Protein AF-A0A127SGR0-F1 (afdb_monomer)

Foldseek 3Di:
DPVVVVVVVVCVVQVWDQDPVGIDGDDDPPDPPPDPPDDDD

Secondary s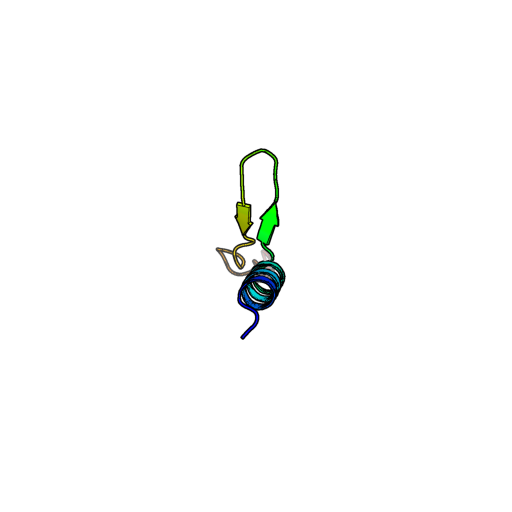tructure (DSSP, 8-state):
--HHHHHHHHHHHTTEEEETTEEEEPPPPSS----------

Solvent-accessible surface area (backbone atoms only — not comparable to full-atom values): 2851 Å² total; per-residue (Å²): 135,65,65,67,62,53,52,50,54,50,38,57,73,50,50,45,43,85,52,100,91,44,82,46,64,62,73,74,72,94,56,80,81,83,69,91,82,70,80,82,129

Sequence (41 aa):
MDFEKHGQDCMENDCVTKTEFGLLRRLDPPFPEQRQEQRMM

Mean predicted aligned error: 9.15 Å

Radius of gyration: 17.71 Å; Cα contacts (8 Å, |Δi|>4): 16; chains: 1; bounding box: 45×23×40 Å

pLDDT: mean 85.32, std 11.37, range [57.41, 97.12]

Nearest PDB structures (foldseek):
  8i9r-assembly1_Cx  TM=3.250E-01  e=3.321E+00  Thermochaetoides thermophila DSM 1495
  8pv3-assembly1_Cg  TM=3.213E-01  e=3.321E+00  Thermochaetoides thermophila DSM 1495

Structure (mmCIF, N/CA/C/O backbone):
data_AF-A0A127SGR0-F1
#
_entry.id   AF-A0A127SGR0-F1
#
loop_
_atom_site.group_PDB
_atom_site.id
_atom_site.type_symbol
_atom_site.label_atom_id
_atom_site.label_alt_id
_atom_site.label_comp_id
_atom_site.label_asym_id
_atom_site.label_entity_id
_atom_site.label_seq_id
_atom_site.pdbx_PDB_ins_code
_atom_site.Cartn_x
_atom_site.Cartn_y
_atom_site.Cartn_z
_atom_site.occupancy
_atom_site.B_iso_or_equiv
_atom_site.auth_seq_id
_atom_site.auth_comp_id
_atom_site.auth_asym_id
_atom_site.auth_atom_id
_atom_site.pdbx_PDB_model_num
ATOM 1 N N . MET A 1 1 ? 7.372 -15.766 -19.494 1.00 82.50 1 MET A N 1
ATOM 2 C CA . MET A 1 1 ? 6.506 -15.176 -18.456 1.00 82.50 1 MET A CA 1
ATOM 3 C C . MET A 1 1 ? 7.024 -13.787 -18.169 1.00 82.50 1 MET A C 1
ATOM 5 O O . MET A 1 1 ? 8.235 -13.640 -18.063 1.00 82.50 1 MET A O 1
ATOM 9 N N . ASP A 1 2 ? 6.138 -12.800 -18.104 1.00 93.62 2 ASP A N 1
ATOM 10 C CA . ASP A 1 2 ? 6.484 -11.436 -17.701 1.00 93.62 2 ASP A CA 1
ATOM 11 C C . ASP A 1 2 ? 6.180 -11.290 -16.204 1.00 93.62 2 ASP A C 1
ATOM 13 O O . ASP A 1 2 ? 5.026 -11.150 -15.797 1.00 93.62 2 ASP A O 1
ATOM 17 N N . PHE A 1 3 ? 7.215 -11.443 -15.379 1.00 94.94 3 PHE A N 1
ATOM 18 C CA . PHE A 1 3 ? 7.083 -11.407 -13.922 1.00 94.94 3 PHE A CA 1
ATOM 19 C C . PHE A 1 3 ? 6.809 -10.001 -13.391 1.00 94.94 3 PHE A C 1
ATOM 21 O O . PHE A 1 3 ? 6.203 -9.865 -12.331 1.00 94.94 3 PHE A O 1
ATOM 28 N N . GLU A 1 4 ? 7.234 -8.971 -14.120 1.00 94.94 4 GLU A N 1
ATOM 29 C CA . GLU A 1 4 ? 7.005 -7.582 -13.738 1.00 94.94 4 GLU A CA 1
ATOM 30 C C . GLU A 1 4 ? 5.526 -7.243 -13.893 1.00 94.94 4 GLU A C 1
ATOM 32 O O . GLU A 1 4 ? 4.888 -6.819 -12.927 1.00 94.94 4 GLU A O 1
ATOM 37 N N . LYS A 1 5 ? 4.949 -7.568 -15.05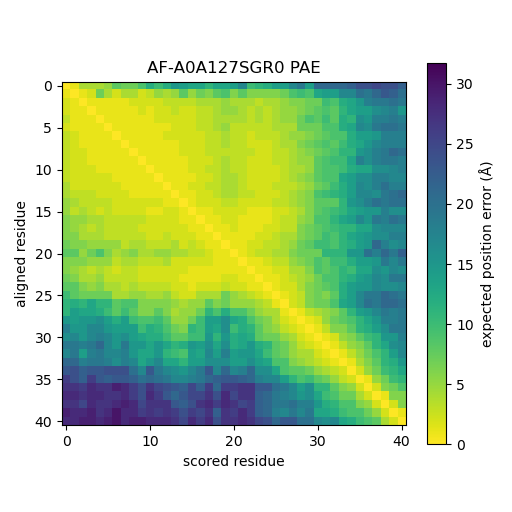7 1.00 95.69 5 LYS A N 1
ATOM 38 C CA . LYS A 1 5 ? 3.509 -7.433 -15.282 1.00 95.69 5 LYS A CA 1
ATOM 39 C C . LYS A 1 5 ? 2.697 -8.247 -14.278 1.00 95.69 5 LYS A C 1
ATOM 41 O O . LYS A 1 5 ? 1.762 -7.725 -13.682 1.00 95.69 5 LYS A O 1
ATOM 46 N N . HIS A 1 6 ? 3.081 -9.502 -14.043 1.00 95.06 6 HIS A N 1
ATOM 47 C CA . HIS A 1 6 ? 2.385 -10.347 -13.074 1.00 95.06 6 HIS A CA 1
ATOM 48 C C . HIS A 1 6 ? 2.396 -9.746 -11.659 1.00 95.06 6 HIS A C 1
ATOM 50 O O . HIS A 1 6 ? 1.372 -9.746 -10.982 1.00 95.06 6 HIS A O 1
ATOM 56 N N . GLY A 1 7 ? 3.534 -9.202 -11.216 1.00 94.00 7 GLY A N 1
ATOM 57 C CA . GLY A 1 7 ? 3.627 -8.526 -9.922 1.00 94.00 7 GLY A CA 1
ATOM 58 C C . GLY A 1 7 ? 2.736 -7.286 -9.845 1.00 94.00 7 GLY A C 1
ATOM 59 O O . GLY A 1 7 ? 2.103 -7.047 -8.819 1.00 94.00 7 GLY A O 1
ATOM 60 N N . GLN A 1 8 ? 2.651 -6.526 -10.936 1.00 94.06 8 GLN A N 1
ATOM 61 C CA . GLN A 1 8 ? 1.832 -5.320 -11.020 1.00 94.06 8 GLN A CA 1
ATOM 62 C C . GLN A 1 8 ? 0.332 -5.640 -10.963 1.00 94.06 8 GLN A C 1
ATOM 64 O O . GLN A 1 8 ? -0.381 -5.033 -10.164 1.00 94.06 8 GLN A O 1
ATOM 69 N N . ASP A 1 9 ? -0.108 -6.657 -11.709 1.00 94.94 9 ASP A N 1
ATOM 70 C CA . ASP A 1 9 ? -1.487 -7.157 -11.690 1.00 94.94 9 ASP A CA 1
ATOM 71 C C . ASP A 1 9 ? -1.887 -7.626 -10.273 1.00 94.94 9 ASP A C 1
ATOM 73 O O . ASP A 1 9 ? -2.988 -7.334 -9.800 1.00 94.94 9 ASP A O 1
ATOM 77 N N . CYS A 1 10 ? -0.980 -8.305 -9.554 1.00 92.88 10 CYS A N 1
ATOM 78 C CA . CYS A 1 10 ? -1.206 -8.722 -8.164 1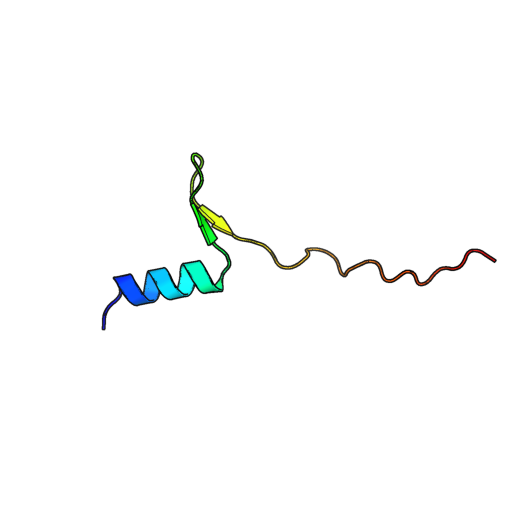.00 92.88 10 CYS A CA 1
ATOM 79 C C . CYS A 1 10 ? -1.354 -7.526 -7.215 1.00 92.88 10 CYS A C 1
ATOM 81 O O . CYS A 1 10 ? -2.284 -7.490 -6.412 1.00 92.88 10 CYS A O 1
ATOM 83 N N . MET A 1 11 ? -0.467 -6.530 -7.314 1.00 93.38 11 MET A N 1
ATOM 84 C CA . MET A 1 11 ? -0.548 -5.317 -6.491 1.00 93.38 11 MET A CA 1
ATOM 85 C C . MET A 1 11 ? -1.870 -4.568 -6.700 1.00 93.38 11 MET A C 1
ATOM 87 O O . MET A 1 11 ? -2.464 -4.090 -5.733 1.00 93.38 11 MET A O 1
ATOM 91 N N . GLU A 1 12 ? -2.335 -4.471 -7.944 1.00 91.50 12 GLU A N 1
ATOM 92 C CA . GLU A 1 12 ? -3.582 -3.786 -8.285 1.00 91.50 12 GLU A CA 1
ATOM 93 C C . GLU A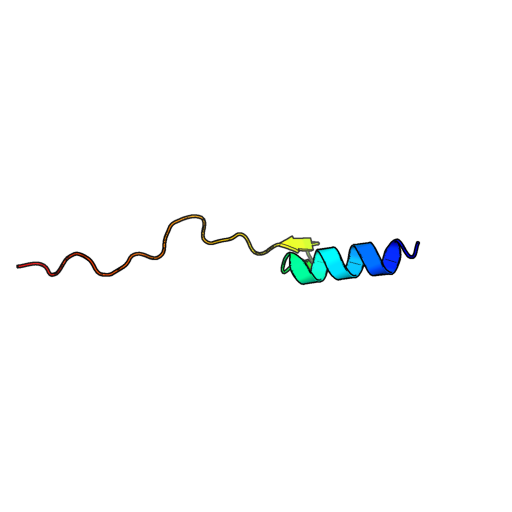 1 12 ? -4.809 -4.557 -7.772 1.00 91.50 12 GLU A C 1
ATOM 95 O O . GLU A 1 12 ? -5.704 -3.963 -7.167 1.00 91.50 12 GLU A O 1
ATOM 100 N N . ASN A 1 13 ? -4.813 -5.888 -7.913 1.00 92.38 13 ASN A N 1
ATOM 101 C CA . ASN A 1 13 ? -5.875 -6.754 -7.397 1.00 92.38 13 ASN A CA 1
ATOM 102 C C . ASN A 1 13 ? -6.029 -6.659 -5.870 1.00 92.38 13 ASN A C 1
ATOM 104 O O . ASN A 1 13 ? -7.142 -6.539 -5.359 1.00 92.38 13 ASN A O 1
ATOM 108 N N . ASP A 1 14 ? -4.908 -6.635 -5.150 1.00 91.12 14 ASP A N 1
ATOM 109 C CA . ASP A 1 14 ? -4.861 -6.540 -3.690 1.00 91.12 14 ASP A CA 1
ATOM 110 C C . ASP A 1 14 ? -5.136 -5.123 -3.147 1.00 91.12 14 ASP A C 1
ATOM 112 O O . ASP A 1 14 ? -5.040 -4.882 -1.940 1.00 91.12 14 ASP A O 1
ATOM 116 N N . CYS A 1 15 ? -5.474 -4.159 -4.011 1.00 91.81 15 CYS A N 1
ATOM 117 C CA . CYS A 1 15 ? -5.641 -2.753 -3.637 1.00 91.81 15 CYS A CA 1
ATOM 118 C C . CYS A 1 15 ? -4.396 -2.194 -2.919 1.00 91.81 15 CYS A C 1
ATOM 120 O O . CYS A 1 15 ? -4.514 -1.464 -1.926 1.00 91.81 15 CYS A O 1
ATOM 122 N N . VAL A 1 16 ? -3.200 -2.568 -3.388 1.00 93.50 16 VAL A N 1
ATOM 123 C CA . VAL A 1 16 ? -1.938 -2.043 -2.866 1.00 93.50 16 VAL A CA 1
ATOM 124 C C . VAL A 1 16 ? -1.706 -0.639 -3.412 1.00 93.50 16 VAL A C 1
ATOM 126 O O . VAL A 1 16 ? -1.755 -0.406 -4.616 1.00 93.50 16 VAL A O 1
ATOM 129 N N . THR A 1 17 ? -1.389 0.303 -2.529 1.00 92.38 17 THR A N 1
ATOM 130 C CA . THR A 1 17 ? -1.006 1.667 -2.890 1.00 92.38 17 THR A CA 1
ATOM 131 C C . THR A 1 17 ? 0.411 1.982 -2.425 1.00 92.38 17 THR A C 1
ATOM 133 O O . THR A 1 17 ? 0.857 1.533 -1.365 1.00 92.38 17 THR A O 1
ATOM 136 N N . LYS A 1 18 ? 1.136 2.754 -3.237 1.00 93.75 18 LYS A N 1
ATOM 137 C CA . LYS A 1 18 ? 2.466 3.274 -2.908 1.00 93.75 18 LYS A CA 1
ATOM 138 C C . LYS A 1 18 ? 2.299 4.595 -2.170 1.00 93.75 18 LYS A C 1
ATOM 140 O O . LYS A 1 18 ? 1.698 5.525 -2.700 1.00 93.75 18 LYS A O 1
ATOM 145 N N . THR A 1 19 ? 2.857 4.685 -0.974 1.00 93.94 19 THR A N 1
ATOM 146 C CA . THR A 1 19 ? 2.928 5.921 -0.192 1.00 93.94 19 THR A CA 1
ATOM 147 C C . THR A 1 19 ? 4.383 6.265 0.104 1.00 93.94 19 THR A C 1
ATOM 149 O O . THR A 1 19 ? 5.289 5.466 -0.142 1.00 93.94 19 THR A O 1
ATOM 152 N N . GLU A 1 20 ? 4.624 7.453 0.654 1.00 97.12 20 GLU A N 1
ATOM 153 C CA . GLU A 1 20 ? 5.960 7.886 1.090 1.00 97.12 20 GLU A CA 1
ATOM 154 C C . GLU A 1 20 ? 6.576 6.979 2.175 1.00 97.12 20 GLU A C 1
ATOM 156 O O . GLU A 1 20 ? 7.791 6.969 2.355 1.00 97.12 20 GLU A O 1
ATOM 161 N N . PHE A 1 21 ? 5.756 6.170 2.855 1.00 94.94 21 PHE A N 1
ATOM 162 C CA . PHE A 1 21 ? 6.181 5.248 3.912 1.00 94.94 21 PHE A CA 1
ATOM 163 C C . PHE A 1 21 ? 6.317 3.792 3.437 1.00 94.94 21 PHE A C 1
ATOM 165 O O . PHE A 1 21 ? 6.667 2.922 4.233 1.00 94.94 21 PHE A O 1
ATOM 172 N N . GLY A 1 22 ? 6.042 3.505 2.159 1.00 95.44 22 GLY A N 1
ATOM 173 C CA . GLY A 1 22 ? 6.133 2.164 1.580 1.00 95.44 22 GLY A CA 1
ATOM 174 C C . GLY A 1 22 ? 4.837 1.700 0.916 1.00 95.44 22 GLY A C 1
ATOM 175 O O . GLY A 1 22 ? 4.089 2.491 0.346 1.00 95.44 22 GLY A O 1
ATOM 176 N N . LEU A 1 23 ? 4.588 0.390 0.942 1.00 94.50 23 LEU A N 1
ATOM 177 C CA . LEU A 1 23 ? 3.402 -0.221 0.341 1.00 94.50 23 LEU A CA 1
ATOM 178 C C . LEU A 1 23 ? 2.321 -0.434 1.399 1.00 94.50 23 LEU A C 1
ATOM 180 O O . LEU A 1 23 ? 2.568 -1.075 2.419 1.00 94.50 23 LEU A O 1
ATOM 184 N N . LEU A 1 24 ? 1.116 0.062 1.135 1.00 93.56 24 LEU A N 1
ATOM 185 C CA . LEU A 1 24 ? -0.065 -0.196 1.957 1.00 93.56 24 LEU A CA 1
ATOM 186 C C . LEU A 1 24 ? -1.036 -1.084 1.188 1.00 93.56 24 LEU A C 1
ATOM 188 O O . LEU A 1 24 ? -1.259 -0.840 0.010 1.00 93.56 24 LEU A O 1
ATOM 192 N N . ARG A 1 25 ? -1.646 -2.073 1.848 1.00 92.81 25 ARG A N 1
ATOM 193 C CA . ARG A 1 25 ? -2.685 -2.947 1.276 1.00 92.81 25 ARG A CA 1
ATOM 194 C C . ARG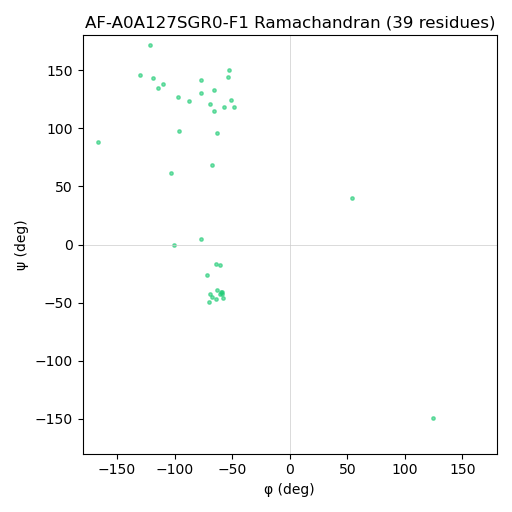 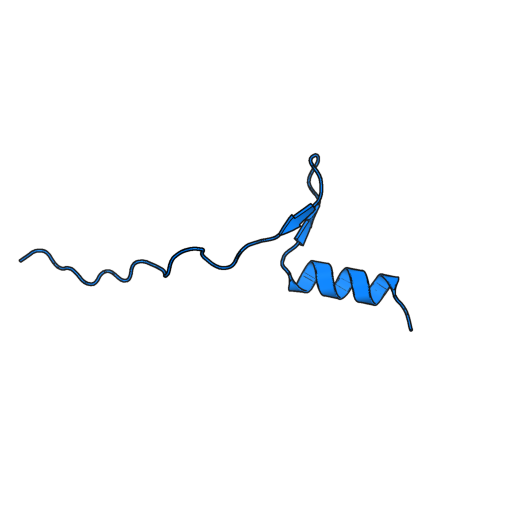A 1 25 ? -4.005 -2.704 1.993 1.00 92.81 25 ARG A C 1
ATOM 196 O O . ARG A 1 25 ? -4.019 -2.649 3.224 1.00 92.81 25 ARG A O 1
ATOM 203 N N . ARG A 1 26 ? -5.111 -2.581 1.254 1.00 86.31 26 ARG A N 1
ATOM 204 C CA . ARG A 1 26 ? -6.435 -2.528 1.883 1.00 86.31 26 ARG A CA 1
ATOM 205 C C . ARG A 1 26 ? -6.747 -3.901 2.472 1.00 86.31 26 ARG A C 1
ATOM 207 O O . ARG A 1 26 ? -6.764 -4.896 1.758 1.00 86.31 26 ARG A O 1
ATOM 214 N N . LEU A 1 27 ? -6.976 -3.951 3.777 1.00 81.56 27 LEU A N 1
ATOM 215 C CA . LEU A 1 27 ? -7.549 -5.135 4.402 1.00 81.56 27 LEU A CA 1
ATOM 216 C C . LEU A 1 27 ? -9.049 -5.146 4.112 1.00 81.5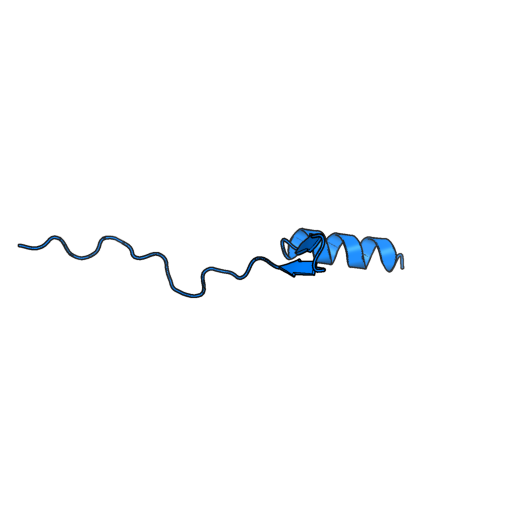6 27 LEU A C 1
ATOM 218 O O . LEU A 1 27 ? -9.688 -4.089 4.149 1.00 81.56 27 LEU A O 1
ATOM 222 N N . ASP A 1 28 ? -9.605 -6.328 3.855 1.00 77.62 28 ASP A N 1
ATOM 223 C CA . ASP A 1 28 ? -11.047 -6.514 4.002 1.00 77.62 28 ASP A CA 1
ATOM 224 C C . ASP A 1 28 ? -11.469 -6.058 5.406 1.00 77.62 28 ASP A C 1
ATOM 226 O O . ASP A 1 28 ? -10.645 -6.118 6.331 1.00 77.62 28 ASP A O 1
ATOM 230 N N . PRO A 1 29 ? -12.711 -5.563 5.583 1.00 78.31 29 PRO A N 1
ATOM 231 C CA . PRO A 1 29 ? -13.158 -5.032 6.860 1.00 78.31 29 PRO A CA 1
ATOM 232 C C . PRO A 1 29 ? -12.816 -6.017 7.984 1.00 78.31 29 PRO A C 1
ATOM 234 O O . PRO A 1 29 ? -13.291 -7.154 7.960 1.00 78.31 29 PRO A O 1
ATOM 237 N N . PRO A 1 30 ? -11.984 -5.619 8.968 1.00 74.69 30 PRO A N 1
ATOM 238 C CA . PRO A 1 30 ? -11.562 -6.526 10.035 1.00 74.69 30 PRO A CA 1
ATOM 239 C C . PRO A 1 30 ? -12.746 -6.980 10.898 1.00 74.69 30 PRO A C 1
ATOM 241 O O . PRO A 1 30 ? -12.653 -7.970 11.620 1.00 74.69 30 PRO A O 1
ATOM 244 N N . PHE A 1 31 ? -13.867 -6.264 10.795 1.00 78.12 31 PHE A N 1
ATOM 245 C CA . PHE A 1 31 ? -15.137 -6.589 11.409 1.00 78.12 31 PHE A CA 1
ATOM 246 C C . PHE A 1 31 ? -16.240 -6.509 10.351 1.00 78.12 31 PHE A C 1
ATOM 248 O O . PHE A 1 31 ? -16.167 -5.645 9.470 1.00 78.12 31 PHE A O 1
ATOM 255 N N . PRO A 1 32 ? -17.273 -7.364 10.436 1.00 77.06 32 PRO A N 1
ATOM 256 C CA . PRO A 1 32 ? -18.458 -7.229 9.601 1.00 77.06 32 PRO A CA 1
ATOM 257 C C . PRO A 1 32 ? -19.038 -5.817 9.727 1.00 77.06 32 PRO A C 1
ATOM 259 O O . PRO A 1 32 ? -19.041 -5.248 10.822 1.00 77.06 32 PRO A O 1
ATOM 262 N N . GLU A 1 33 ? -19.566 -5.266 8.632 1.00 77.12 33 GLU A N 1
ATOM 263 C CA . GLU A 1 33 ? -20.394 -4.061 8.712 1.00 77.12 33 GLU A CA 1
ATOM 264 C C . GLU A 1 33 ? -21.481 -4.270 9.771 1.00 77.12 33 GLU A C 1
ATOM 266 O O . GLU A 1 33 ? -22.2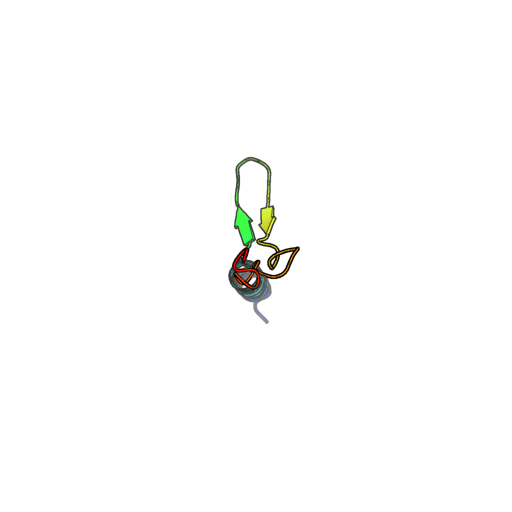45 -5.239 9.702 1.00 77.12 33 GLU A O 1
ATOM 271 N N . GLN A 1 34 ? -21.555 -3.370 10.757 1.00 72.75 34 GLN A N 1
ATOM 272 C CA . GLN A 1 34 ? -22.671 -3.346 11.694 1.00 72.75 34 GLN A CA 1
ATOM 27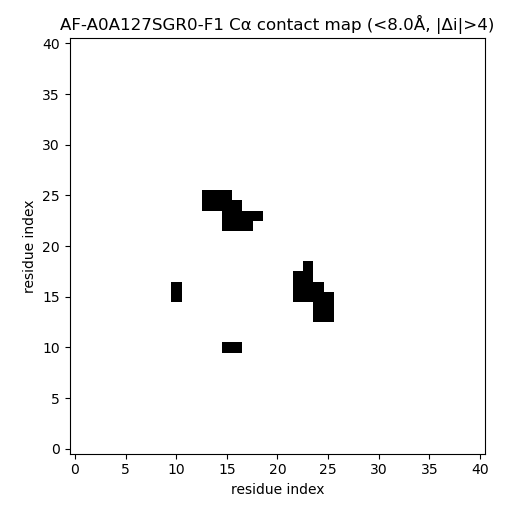3 C C . GLN A 1 34 ? -23.947 -3.051 10.905 1.00 72.75 34 GLN A C 1
ATOM 275 O O . GLN A 1 34 ? -24.283 -1.902 10.624 1.00 72.75 34 GLN A O 1
ATOM 280 N N . ARG A 1 35 ? -24.677 -4.105 10.540 1.00 76.06 35 ARG A N 1
ATOM 281 C CA . ARG A 1 35 ? -26.060 -3.974 10.093 1.00 76.06 35 ARG A CA 1
ATOM 282 C C . ARG A 1 35 ? -26.860 -3.481 11.287 1.00 76.06 35 ARG A C 1
ATOM 284 O O . ARG A 1 35 ? -26.680 -3.977 12.396 1.00 76.06 35 ARG A O 1
ATOM 291 N N . GLN A 1 36 ? -27.695 -2.472 11.071 1.00 69.12 36 GLN A N 1
ATOM 292 C CA . GLN A 1 36 ? -28.525 -1.846 12.095 1.00 69.12 36 GLN A CA 1
ATOM 293 C C . GLN A 1 36 ? -29.613 -2.827 12.579 1.00 69.12 36 GLN A C 1
ATOM 295 O O . GLN A 1 36 ? -30.795 -2.653 12.309 1.00 69.12 36 GLN A O 1
ATOM 300 N N . GLU A 1 37 ? -29.223 -3.887 13.281 1.00 67.31 37 GLU A N 1
ATOM 301 C CA . GLU A 1 37 ? -30.113 -4.861 13.908 1.00 67.31 37 GLU A CA 1
ATOM 302 C C . GLU A 1 37 ? -30.186 -4.596 15.406 1.00 67.31 37 GLU A C 1
ATOM 304 O O . GLU A 1 37 ? -29.786 -5.410 16.225 1.00 67.31 37 GLU A O 1
ATOM 309 N N . GLN A 1 38 ? -30.677 -3.413 15.763 1.00 64.31 38 GLN A N 1
ATOM 310 C CA . GLN A 1 38 ? -31.230 -3.124 17.083 1.00 64.31 38 GLN A CA 1
ATOM 311 C C . GLN A 1 38 ? -31.973 -1.791 16.987 1.00 64.31 38 GLN A C 1
ATOM 313 O O . GLN A 1 38 ? -31.422 -0.715 17.213 1.00 64.31 38 GLN A O 1
ATOM 318 N N . ARG A 1 39 ? -33.260 -1.854 16.624 1.00 65.44 39 ARG A N 1
ATOM 319 C CA . ARG A 1 39 ? -34.185 -0.813 17.075 1.00 65.44 39 ARG A CA 1
ATOM 320 C C . ARG A 1 39 ? -34.263 -0.969 18.590 1.00 65.44 39 ARG A C 1
ATOM 322 O O . ARG A 1 39 ? -34.707 -2.014 19.059 1.00 65.44 39 ARG A O 1
ATOM 329 N N . MET A 1 40 ? -33.800 0.031 19.334 1.00 60.16 40 MET A N 1
ATOM 330 C CA . MET A 1 40 ? -34.207 0.169 20.730 1.00 60.16 40 MET A CA 1
ATOM 331 C C . MET A 1 40 ? -35.741 0.255 20.732 1.00 60.16 40 MET A C 1
ATOM 333 O O . MET A 1 40 ? -36.291 1.128 20.057 1.00 60.16 40 MET A O 1
ATOM 337 N N . MET A 1 41 ? -36.409 -0.710 21.376 1.00 57.41 41 MET A N 1
ATOM 338 C CA . MET A 1 41 ? -37.807 -0.544 21.792 1.00 57.41 41 MET A CA 1
ATOM 339 C C . MET A 1 41 ? -37.872 0.467 22.930 1.00 57.41 41 MET A C 1
ATOM 341 O O . MET A 1 41 ? -36.944 0.441 23.772 1.00 57.41 41 MET A O 1
#